Protein AF-A0A081G490-F1 (afdb_monomer_lite)

Organism: NCBI:txid1232683

Secondary structure (DSSP, 8-state):
-HHHHTS-HHHHHHHHTTSS---HHHHHHHHHHHT--HHHHHHHHHHHHHHHHHHHHHTT--

pLDDT: mean 88.82, std 11.63, range [50.16, 97.88]

Structure (mmCIF, N/CA/C/O backbone):
data_AF-A0A081G490-F1
#
_entry.id   AF-A0A081G490-F1
#
loop_
_atom_site.group_PDB
_atom_site.id
_atom_site.type_symbol
_atom_site.label_atom_id
_atom_site.label_alt_id
_atom_site.label_comp_id
_atom_site.label_asym_id
_atom_site.label_entity_id
_atom_site.label_seq_id
_atom_site.pdbx_PDB_ins_code
_atom_site.Cartn_x
_atom_site.Cartn_y
_atom_site.Cartn_z
_atom_site.occupancy
_atom_site.B_iso_or_equiv
_atom_site.auth_seq_id
_atom_site.auth_comp_id
_atom_site.auth_asym_id
_atom_site.auth_atom_id
_atom_site.pdbx_PDB_model_num
ATOM 1 N N . MET A 1 1 ? -7.566 -9.404 11.983 1.00 60.91 1 MET A N 1
ATOM 2 C CA . MET A 1 1 ? -7.051 -9.003 10.653 1.00 60.91 1 MET A CA 1
ATOM 3 C C . MET A 1 1 ? -8.152 -8.747 9.616 1.00 60.91 1 MET A C 1
ATOM 5 O O . MET A 1 1 ? -8.791 -7.713 9.707 1.00 60.91 1 MET A O 1
ATOM 9 N N . ALA A 1 2 ? -8.454 -9.654 8.674 1.00 61.75 2 ALA A N 1
ATOM 10 C CA . ALA A 1 2 ? -9.319 -9.363 7.512 1.00 61.75 2 ALA A CA 1
ATOM 11 C C . ALA A 1 2 ? -10.737 -8.843 7.859 1.00 61.75 2 ALA A C 1
ATOM 13 O O . ALA A 1 2 ? -11.175 -7.833 7.314 1.00 61.75 2 ALA A O 1
ATOM 14 N N . ARG A 1 3 ? -11.423 -9.456 8.841 1.00 60.84 3 ARG A N 1
ATOM 15 C CA . ARG A 1 3 ? -12.757 -8.997 9.293 1.00 60.84 3 ARG A CA 1
ATOM 16 C C . ARG A 1 3 ? -12.740 -7.585 9.899 1.00 60.84 3 ARG A C 1
ATOM 18 O O . ARG A 1 3 ? -13.722 -6.873 9.770 1.00 60.84 3 ARG A O 1
ATOM 25 N N . GLN A 1 4 ? -11.631 -7.171 10.515 1.00 61.97 4 GLN A N 1
ATOM 26 C CA . GLN A 1 4 ? -11.475 -5.835 11.111 1.00 61.97 4 GLN A CA 1
ATOM 27 C C . GLN A 1 4 ? -11.057 -4.772 10.084 1.00 61.97 4 GLN A C 1
ATOM 29 O O . GLN A 1 4 ? -11.267 -3.587 10.309 1.00 61.97 4 GLN A O 1
ATOM 34 N N . LEU A 1 5 ? -10.483 -5.194 8.955 1.00 67.94 5 LEU A N 1
ATOM 35 C CA . LEU A 1 5 ? -10.112 -4.330 7.834 1.00 67.94 5 LEU A CA 1
ATOM 36 C C . LEU A 1 5 ? -11.294 -4.025 6.898 1.00 67.94 5 LEU A C 1
ATOM 38 O O . LEU A 1 5 ? -11.182 -3.143 6.054 1.00 67.94 5 LEU A O 1
ATOM 42 N N . GLY A 1 6 ? -12.408 -4.761 6.995 1.00 76.31 6 GLY A N 1
ATOM 43 C CA . GLY A 1 6 ? -13.488 -4.690 6.001 1.00 76.31 6 GLY A CA 1
ATOM 44 C C . GLY A 1 6 ? -13.043 -5.184 4.617 1.00 76.31 6 GLY A C 1
ATOM 45 O O . GLY A 1 6 ? -13.575 -4.759 3.592 1.00 76.31 6 GLY A O 1
ATOM 46 N N . ILE A 1 7 ? -12.027 -6.052 4.584 1.00 83.31 7 ILE A N 1
ATOM 47 C CA . ILE A 1 7 ? -11.446 -6.632 3.373 1.00 83.31 7 ILE A CA 1
ATOM 48 C C . ILE A 1 7 ? -11.551 -8.157 3.474 1.00 83.31 7 ILE A C 1
ATOM 50 O O . ILE A 1 7 ? -11.278 -8.738 4.525 1.00 83.31 7 ILE A O 1
ATOM 54 N N . SER A 1 8 ? -11.935 -8.836 2.390 1.00 86.44 8 SER A N 1
ATOM 55 C CA . SER A 1 8 ? -11.990 -10.302 2.388 1.00 86.44 8 SER A CA 1
ATOM 56 C C . SER A 1 8 ? -10.592 -10.907 2.584 1.00 86.44 8 SER A C 1
ATOM 58 O O . SER A 1 8 ? -9.595 -10.373 2.098 1.00 86.44 8 SER A O 1
ATOM 60 N N . ARG A 1 9 ? -10.503 -12.062 3.263 1.00 86.94 9 ARG A N 1
ATOM 61 C CA . ARG A 1 9 ? -9.230 -12.805 3.408 1.00 86.94 9 ARG A CA 1
ATOM 62 C C . ARG A 1 9 ? -8.592 -13.100 2.050 1.00 86.94 9 ARG A C 1
ATOM 64 O O . ARG A 1 9 ? -7.387 -12.967 1.903 1.00 86.94 9 ARG A O 1
ATOM 71 N N . ARG A 1 10 ? -9.421 -13.422 1.051 1.00 90.12 10 ARG A N 1
ATOM 72 C CA . ARG A 1 10 ? -8.995 -13.607 -0.337 1.00 90.12 10 ARG A CA 1
ATOM 73 C C . ARG A 1 10 ? -8.287 -12.370 -0.887 1.00 90.12 10 ARG A C 1
AT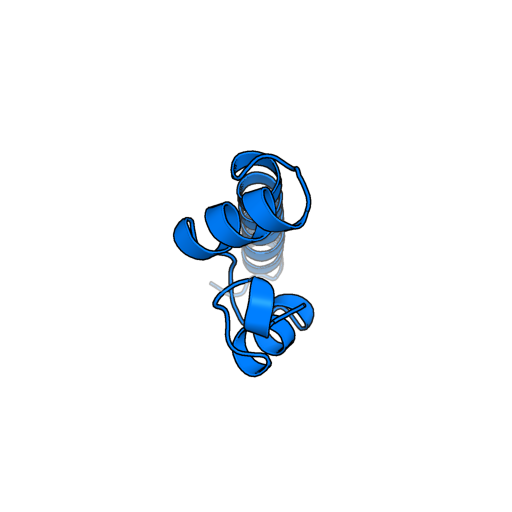OM 75 O O . ARG A 1 10 ? -7.192 -12.505 -1.408 1.00 90.12 10 ARG A O 1
ATOM 82 N N . ARG A 1 11 ? -8.870 -11.174 -0.730 1.00 89.69 11 ARG A N 1
ATOM 83 C CA . ARG A 1 11 ? -8.238 -9.934 -1.206 1.00 89.69 11 ARG A CA 1
ATOM 84 C C . ARG A 1 11 ? -6.896 -9.691 -0.513 1.00 89.69 11 ARG A C 1
ATOM 86 O O . ARG A 1 11 ? -5.957 -9.280 -1.179 1.00 89.69 11 ARG A O 1
ATOM 93 N N . VAL A 1 12 ? -6.792 -9.968 0.788 1.00 89.62 12 VAL A N 1
ATOM 94 C CA . VAL A 1 12 ? -5.506 -9.873 1.503 1.00 89.62 12 VAL A CA 1
ATOM 95 C C . VAL A 1 12 ? -4.480 -10.847 0.916 1.00 89.62 12 VAL A C 1
ATOM 97 O O . VAL A 1 12 ? -3.369 -10.425 0.626 1.00 89.62 12 VAL A O 1
ATOM 100 N N . ASN A 1 13 ? -4.853 -12.107 0.674 1.00 91.12 13 ASN A N 1
ATOM 101 C CA . ASN A 1 13 ? -3.954 -13.089 0.056 1.00 91.12 13 ASN A CA 1
ATOM 102 C C . ASN A 1 13 ? -3.511 -12.671 -1.352 1.00 91.12 13 ASN A C 1
ATOM 104 O O . ASN A 1 13 ? -2.334 -12.777 -1.672 1.00 91.12 13 ASN A O 1
ATOM 108 N N . GLU A 1 14 ? -4.431 -12.167 -2.179 1.00 93.88 14 GLU A N 1
ATOM 109 C CA . GLU A 1 14 ? -4.107 -11.675 -3.524 1.00 93.88 14 GLU A CA 1
ATOM 110 C C . GLU A 1 14 ? -3.106 -10.508 -3.469 1.00 93.88 14 GLU A C 1
ATOM 112 O O . GLU A 1 14 ? -2.178 -10.469 -4.269 1.00 93.88 14 GLU A O 1
ATOM 117 N N . ILE A 1 15 ? -3.246 -9.587 -2.507 1.00 92.56 15 ILE A N 1
ATOM 118 C CA . ILE A 1 15 ? -2.302 -8.471 -2.319 1.00 92.56 15 ILE A CA 1
ATOM 119 C C . ILE A 1 15 ? -0.932 -8.982 -1.861 1.00 92.56 15 ILE A C 1
ATOM 121 O O . ILE A 1 15 ? 0.085 -8.589 -2.422 1.00 92.56 15 ILE A O 1
ATOM 125 N N . VAL A 1 16 ? -0.892 -9.874 -0.866 1.00 89.94 16 VAL A N 1
ATOM 126 C CA . VAL A 1 16 ? 0.367 -10.425 -0.329 1.00 89.94 16 VAL A CA 1
ATOM 127 C C . VAL A 1 16 ? 1.134 -11.212 -1.393 1.00 89.94 16 VAL A C 1
ATOM 129 O O . VAL A 1 16 ? 2.356 -11.132 -1.443 1.00 89.94 16 VAL A O 1
ATOM 132 N N . ASN A 1 17 ? 0.426 -11.916 -2.277 1.00 93.00 17 ASN A N 1
ATOM 133 C CA . ASN A 1 17 ? 1.027 -12.659 -3.384 1.00 93.00 17 ASN A CA 1
ATOM 134 C C . ASN A 1 17 ? 1.316 -11.789 -4.623 1.00 93.00 17 ASN A C 1
ATOM 136 O O . ASN A 1 17 ? 1.663 -12.331 -5.669 1.00 93.00 17 ASN A O 1
ATOM 140 N N . GLY A 1 18 ? 1.112 -10.467 -4.556 1.00 89.50 18 GLY A N 1
ATOM 141 C CA . GLY A 1 18 ? 1.314 -9.559 -5.692 1.00 89.50 18 GLY A CA 1
ATOM 142 C C . GLY A 1 18 ? 0.331 -9.760 -6.853 1.00 89.50 18 GLY A C 1
ATOM 143 O O . GLY A 1 18 ? 0.510 -9.194 -7.924 1.00 89.50 18 GLY A O 1
ATOM 144 N N . GLN A 1 19 ? -0.729 -10.545 -6.656 1.00 92.88 19 GLN A N 1
ATOM 145 C CA . GLN A 1 19 ? -1.765 -10.828 -7.655 1.00 92.88 19 GLN A CA 1
ATOM 146 C C . GLN A 1 19 ? -2.793 -9.694 -7.771 1.00 92.88 19 GLN A C 1
ATOM 148 O O . GLN A 1 19 ? -3.615 -9.684 -8.688 1.00 92.88 19 GLN A O 1
ATOM 153 N N . ARG A 1 20 ? -2.791 -8.748 -6.825 1.00 93.69 20 ARG A N 1
ATOM 154 C CA . ARG A 1 20 ? -3.668 -7.577 -6.829 1.00 93.69 20 ARG A CA 1
ATOM 155 C C . ARG A 1 20 ? -2.944 -6.342 -6.302 1.00 93.69 20 ARG A C 1
ATOM 157 O O . ARG A 1 20 ? -2.392 -6.366 -5.207 1.00 93.69 20 ARG A O 1
ATOM 164 N N . ALA A 1 21 ? -3.074 -5.244 -7.039 1.00 95.12 21 ALA A N 1
ATOM 165 C CA . ALA A 1 21 ? -2.611 -3.923 -6.633 1.00 95.12 21 ALA A CA 1
ATOM 166 C C . ALA A 1 21 ? -3.389 -3.350 -5.433 1.00 95.12 21 ALA A C 1
ATOM 168 O O . ALA A 1 21 ? -4.597 -3.572 -5.269 1.00 95.12 21 ALA A O 1
ATOM 169 N N . ILE A 1 22 ? -2.709 -2.547 -4.615 1.00 95.56 22 ILE A N 1
ATOM 170 C CA . ILE A 1 22 ? -3.330 -1.782 -3.532 1.00 95.56 22 ILE A CA 1
ATOM 171 C C . ILE A 1 22 ? -4.044 -0.556 -4.119 1.00 95.56 22 ILE A C 1
ATOM 173 O O . ILE A 1 22 ? -3.418 0.384 -4.591 1.00 95.56 22 ILE A O 1
ATOM 177 N N . SER A 1 23 ? -5.376 -0.546 -4.045 1.00 94.88 23 SER A N 1
ATOM 178 C CA . SER A 1 23 ? -6.200 0.628 -4.390 1.00 94.88 23 SER A CA 1
ATOM 179 C C . SER A 1 23 ? -6.262 1.655 -3.252 1.00 94.88 23 SER A C 1
ATOM 181 O O . SER A 1 23 ? -6.011 1.314 -2.095 1.00 94.88 23 SER A O 1
ATOM 183 N N . ALA A 1 24 ? -6.710 2.883 -3.541 1.00 95.56 24 ALA A N 1
ATOM 184 C CA . ALA A 1 24 ? -6.900 3.937 -2.535 1.00 95.56 24 ALA A CA 1
ATOM 185 C C . ALA A 1 24 ? -7.840 3.529 -1.376 1.00 95.56 24 ALA A C 1
ATOM 187 O O . ALA A 1 24 ? -7.507 3.739 -0.211 1.00 95.56 24 ALA A O 1
ATOM 188 N N . ASP A 1 25 ? -8.969 2.865 -1.662 1.00 94.44 25 ASP A N 1
ATOM 189 C CA . ASP A 1 25 ? -9.875 2.320 -0.629 1.00 94.44 25 ASP A CA 1
ATOM 190 C C . ASP A 1 25 ? -9.166 1.286 0.263 1.00 94.44 25 ASP A C 1
ATOM 192 O O . ASP A 1 25 ? -9.318 1.269 1.487 1.00 94.44 25 ASP A O 1
ATOM 196 N N . THR A 1 26 ? -8.341 0.434 -0.347 1.00 94.38 26 THR A N 1
ATOM 197 C CA . THR A 1 26 ? -7.563 -0.572 0.386 1.00 94.38 26 THR A CA 1
ATOM 198 C C . THR A 1 26 ? -6.491 0.098 1.248 1.00 94.38 26 THR A C 1
ATOM 200 O O . THR A 1 26 ? -6.333 -0.275 2.409 1.00 94.38 26 THR A O 1
ATOM 203 N N . ALA A 1 27 ? -5.814 1.123 0.729 1.00 95.62 27 ALA A N 1
ATOM 204 C CA . ALA A 1 27 ? -4.825 1.907 1.461 1.00 95.62 27 ALA A CA 1
ATOM 205 C C . ALA A 1 27 ? -5.436 2.617 2.680 1.00 95.62 27 ALA A C 1
ATOM 207 O O . ALA A 1 27 ? -4.856 2.556 3.761 1.00 95.62 27 ALA A O 1
ATOM 208 N N . LEU A 1 28 ? -6.630 3.211 2.559 1.00 95.50 28 LEU A N 1
ATOM 209 C CA . LEU A 1 28 ? -7.352 3.819 3.689 1.00 95.50 28 LEU A CA 1
ATOM 210 C C . LEU A 1 28 ? -7.661 2.799 4.794 1.00 95.50 28 LEU A C 1
ATOM 212 O O . LEU A 1 28 ? -7.472 3.074 5.982 1.00 95.50 28 LEU A O 1
ATOM 216 N N . LYS A 1 29 ? -8.103 1.596 4.413 1.00 92.75 29 LYS A N 1
ATOM 217 C CA . LYS A 1 29 ? -8.401 0.509 5.358 1.00 92.75 29 LYS A CA 1
ATOM 218 C C . LYS A 1 29 ? -7.141 0.013 6.065 1.00 92.75 29 LYS A C 1
ATOM 220 O O . LYS A 1 29 ? -7.147 -0.136 7.288 1.00 92.75 29 LYS A O 1
ATOM 225 N N . LEU A 1 30 ? -6.059 -0.200 5.316 1.00 92.75 30 LEU A N 1
ATOM 226 C CA . LEU A 1 30 ? -4.762 -0.604 5.862 1.00 92.75 30 LEU A CA 1
ATOM 227 C C . LEU A 1 30 ? -4.198 0.468 6.802 1.00 92.75 30 LEU A C 1
ATOM 229 O O . LEU A 1 30 ? -3.802 0.145 7.919 1.00 92.75 30 LEU A O 1
ATOM 233 N N . ALA A 1 31 ? -4.244 1.737 6.398 1.00 94.94 31 ALA A N 1
ATOM 234 C CA . ALA A 1 31 ? -3.816 2.881 7.196 1.00 94.94 31 ALA A CA 1
ATOM 235 C C . ALA A 1 31 ? -4.524 2.937 8.553 1.00 94.94 31 ALA A C 1
ATOM 237 O O . ALA A 1 31 ? -3.871 2.962 9.598 1.00 94.94 31 ALA A O 1
ATOM 238 N N . ARG A 1 32 ? -5.860 2.850 8.544 1.00 92.38 32 ARG A N 1
ATOM 239 C CA . ARG A 1 32 ? -6.674 2.830 9.765 1.00 92.38 32 ARG A CA 1
ATOM 240 C C . ARG A 1 32 ? -6.323 1.655 10.677 1.00 92.38 32 ARG A C 1
ATOM 242 O O . ARG A 1 32 ? -6.250 1.831 11.889 1.00 92.38 32 ARG A O 1
ATOM 249 N N . TYR A 1 33 ? -6.133 0.463 10.116 1.00 89.94 33 TYR A N 1
ATOM 250 C CA . TYR A 1 33 ? -5.862 -0.737 10.909 1.00 89.94 33 TYR A CA 1
ATOM 251 C C . TYR A 1 33 ? -4.453 -0.733 11.515 1.00 89.94 33 TYR A C 1
ATOM 253 O O . TYR A 1 33 ? -4.280 -1.041 12.691 1.00 89.94 33 TYR A O 1
ATOM 261 N N . PHE A 1 34 ? -3.448 -0.375 10.717 1.00 92.88 34 PHE A N 1
ATOM 262 C CA . PHE A 1 34 ? -2.040 -0.415 11.110 1.00 92.88 34 PHE A CA 1
ATOM 263 C C . PHE A 1 34 ? -1.534 0.881 11.746 1.00 92.88 34 PHE A C 1
ATOM 265 O O . PHE A 1 34 ? -0.362 0.949 12.098 1.00 92.88 34 PHE A O 1
ATOM 272 N N . LYS A 1 35 ? -2.390 1.900 11.893 1.00 94.88 35 LYS A N 1
ATOM 273 C CA . LYS A 1 35 ? -2.011 3.240 12.372 1.00 94.88 35 LYS A CA 1
ATOM 274 C C . LYS A 1 35 ? -0.881 3.852 11.530 1.00 94.88 35 LYS A C 1
ATOM 276 O O . LYS A 1 35 ? 0.089 4.387 12.051 1.00 94.88 35 LYS A O 1
ATOM 281 N N . THR A 1 36 ? -1.022 3.739 10.213 1.00 96.81 36 THR A N 1
ATOM 282 C CA . THR A 1 36 ? -0.110 4.315 9.210 1.00 96.81 36 THR A CA 1
ATOM 283 C C . THR A 1 36 ? -0.866 5.321 8.343 1.00 96.81 36 THR A C 1
ATOM 285 O O . THR A 1 36 ? -2.049 5.575 8.576 1.00 96.81 36 THR A O 1
ATOM 288 N N . THR A 1 37 ? -0.211 5.906 7.341 1.00 97.88 37 THR A N 1
ATOM 289 C CA . THR A 1 37 ? -0.868 6.790 6.371 1.00 97.88 37 THR A CA 1
ATOM 290 C C . THR A 1 37 ? -1.300 6.002 5.128 1.00 97.88 37 THR A C 1
ATOM 292 O O . THR A 1 37 ? -0.646 5.026 4.763 1.00 97.88 37 THR A O 1
ATOM 295 N N . PRO A 1 38 ? -2.380 6.395 4.427 1.00 97.00 38 PRO A N 1
ATOM 296 C CA . PRO A 1 38 ? -2.730 5.776 3.145 1.00 97.00 38 PRO A CA 1
ATOM 297 C C . PRO A 1 38 ? -1.615 5.945 2.106 1.00 97.00 38 PRO A C 1
ATOM 299 O O . PRO A 1 38 ? -1.350 5.031 1.327 1.00 97.00 38 PRO A O 1
ATOM 302 N N . MET A 1 39 ? -0.924 7.090 2.146 1.00 97.62 39 MET A N 1
ATOM 303 C CA . MET A 1 39 ? 0.164 7.416 1.225 1.00 97.62 39 MET A CA 1
ATOM 304 C C . MET A 1 39 ? 1.323 6.424 1.315 1.00 97.62 39 MET A C 1
ATOM 306 O O . MET A 1 39 ? 1.791 5.955 0.286 1.00 97.62 39 MET A O 1
ATOM 310 N N . PHE A 1 40 ? 1.676 5.982 2.527 1.00 96.81 40 PHE A N 1
ATOM 311 C CA . PHE A 1 40 ? 2.693 4.950 2.748 1.00 96.81 40 PHE A CA 1
ATOM 312 C C . PHE A 1 40 ? 2.436 3.661 1.947 1.00 96.81 40 PHE A C 1
ATOM 314 O O . PHE A 1 40 ? 3.374 3.002 1.497 1.00 96.81 40 PHE A O 1
ATOM 321 N N . TRP A 1 41 ? 1.169 3.278 1.769 1.00 96.25 41 TRP A N 1
ATOM 322 C CA . TRP A 1 41 ? 0.801 2.087 1.001 1.00 96.25 41 TRP A CA 1
ATOM 323 C C . TRP A 1 41 ? 0.799 2.345 -0.506 1.00 96.25 41 TRP A C 1
ATOM 325 O O . TRP A 1 41 ? 1.244 1.491 -1.272 1.00 96.25 41 TRP A O 1
ATOM 335 N N . LEU A 1 42 ? 0.318 3.514 -0.928 1.00 97.31 42 LEU A N 1
ATOM 336 C CA . LEU A 1 42 ? 0.259 3.892 -2.341 1.00 97.31 42 LEU A CA 1
ATOM 337 C C . LEU A 1 42 ? 1.649 4.142 -2.932 1.00 97.31 42 LEU A C 1
ATOM 339 O O . LEU A 1 42 ? 1.913 3.710 -4.047 1.00 97.31 42 LEU A O 1
ATOM 343 N N . GLU A 1 43 ? 2.562 4.744 -2.174 1.00 97.50 43 GLU A N 1
ATOM 344 C CA . GLU A 1 43 ? 3.953 4.938 -2.596 1.00 97.50 43 GLU A CA 1
ATOM 345 C C . GLU A 1 43 ? 4.638 3.597 -2.886 1.00 97.50 43 GLU A C 1
ATOM 347 O O . GLU A 1 43 ? 5.320 3.448 -3.895 1.00 97.50 43 GLU A O 1
ATOM 352 N N . LYS A 1 44 ? 4.400 2.572 -2.056 1.00 95.31 44 LYS A N 1
ATOM 353 C CA . LYS A 1 44 ? 4.921 1.216 -2.302 1.00 95.31 44 LYS A CA 1
ATOM 354 C C . LYS A 1 44 ? 4.338 0.595 -3.564 1.00 95.31 44 LYS A C 1
ATOM 356 O O . LYS A 1 44 ? 5.075 -0.031 -4.321 1.00 95.31 44 LYS A O 1
ATOM 361 N N . GLN A 1 45 ? 3.034 0.768 -3.781 1.00 95.62 45 GLN A N 1
ATOM 362 C CA . GLN A 1 45 ? 2.370 0.293 -4.992 1.00 95.62 45 GLN A CA 1
ATOM 363 C C . GLN A 1 45 ? 2.979 0.953 -6.236 1.00 95.62 45 GLN A C 1
ATOM 365 O O . GLN A 1 45 ? 3.347 0.256 -7.176 1.00 95.62 45 GLN A O 1
ATOM 370 N N . GLN A 1 46 ? 3.168 2.272 -6.205 1.00 97.00 46 GLN A N 1
ATOM 371 C CA . GLN A 1 46 ? 3.747 3.026 -7.313 1.00 97.00 46 GLN A CA 1
ATOM 372 C C . GLN A 1 46 ? 5.205 2.629 -7.585 1.00 97.00 46 GLN A C 1
ATOM 374 O O . GLN A 1 46 ? 5.583 2.429 -8.737 1.00 97.00 46 GLN A O 1
ATOM 379 N N . LEU A 1 47 ? 6.022 2.464 -6.540 1.00 96.44 47 LEU A N 1
ATOM 380 C CA . LEU A 1 47 ? 7.405 1.996 -6.680 1.00 96.44 47 LEU A CA 1
ATOM 381 C C . LEU A 1 47 ? 7.475 0.601 -7.314 1.00 96.44 47 LEU A C 1
ATOM 383 O O . LEU A 1 47 ? 8.312 0.364 -8.184 1.00 96.44 47 LEU A O 1
ATOM 387 N N . TRP A 1 48 ? 6.588 -0.313 -6.909 1.00 94.31 48 TRP A N 1
ATOM 388 C CA . TRP A 1 48 ? 6.505 -1.647 -7.503 1.00 94.31 48 TRP A CA 1
ATOM 389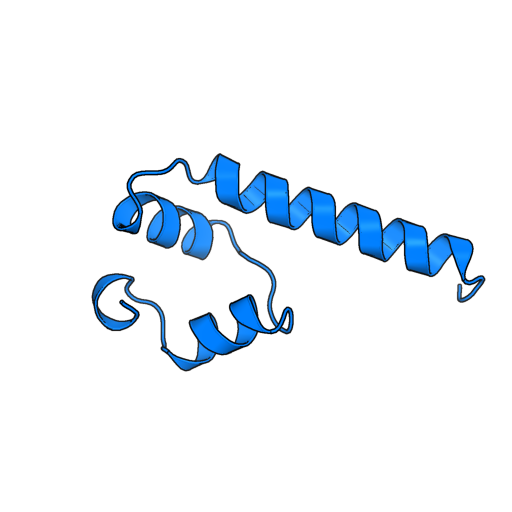 C C . TRP A 1 48 ? 6.093 -1.598 -8.978 1.00 94.31 48 TRP A C 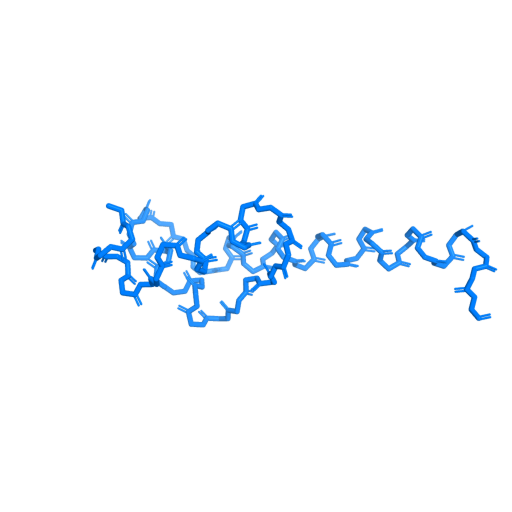1
ATOM 391 O O . TRP A 1 48 ? 6.712 -2.255 -9.813 1.00 94.31 48 TRP A O 1
ATOM 401 N N . GLU A 1 49 ? 5.087 -0.791 -9.318 1.00 93.94 49 GLU A N 1
ATOM 402 C CA . GLU A 1 49 ? 4.634 -0.611 -10.701 1.00 93.94 49 GLU A CA 1
ATOM 403 C C . GLU A 1 49 ? 5.732 -0.031 -11.595 1.00 93.94 49 GLU A C 1
ATOM 405 O O . GLU A 1 49 ? 5.932 -0.519 -12.707 1.00 93.94 49 GLU A O 1
ATOM 410 N N . LEU A 1 50 ? 6.489 0.953 -11.099 1.00 96.00 50 LEU A N 1
ATOM 411 C CA . LEU A 1 50 ? 7.650 1.499 -11.803 1.00 96.00 50 LEU A CA 1
ATOM 412 C C . LEU A 1 50 ? 8.727 0.433 -12.022 1.00 96.00 50 LEU A C 1
ATOM 414 O O . LEU A 1 50 ? 9.234 0.307 -13.135 1.00 96.00 50 LEU A O 1
ATOM 418 N N . TYR A 1 51 ? 9.043 -0.361 -10.996 1.00 94.44 51 TYR A N 1
ATOM 419 C CA . TYR A 1 51 ? 10.008 -1.455 -11.105 1.00 94.44 51 TYR A CA 1
ATOM 420 C C . TYR A 1 51 ? 9.579 -2.502 -12.144 1.00 94.44 51 TYR A C 1
ATOM 422 O O . TYR A 1 51 ? 10.378 -2.908 -12.989 1.00 94.44 51 TYR A O 1
ATOM 430 N N . GLU A 1 52 ? 8.312 -2.921 -12.136 1.00 93.81 52 GLU A N 1
ATOM 431 C CA . GLU A 1 52 ? 7.801 -3.861 -13.135 1.00 93.81 52 GLU A CA 1
ATOM 432 C C . GLU A 1 52 ? 7.780 -3.270 -14.546 1.00 93.81 52 GLU A C 1
ATOM 434 O O . GLU A 1 52 ? 8.135 -3.965 -15.499 1.00 93.81 52 G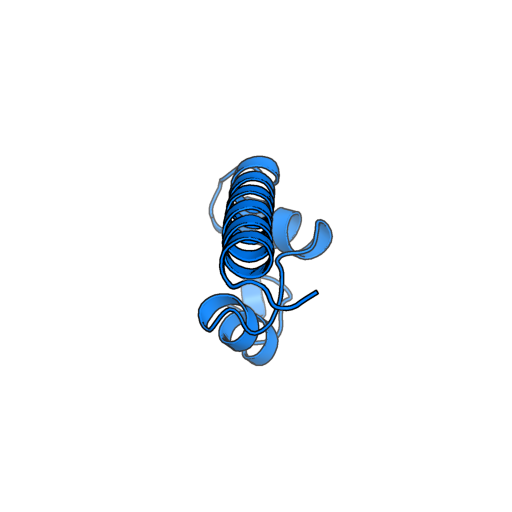LU A O 1
ATOM 439 N N . ALA A 1 53 ? 7.386 -2.003 -14.693 1.00 94.31 53 ALA A N 1
ATOM 440 C CA . ALA A 1 53 ? 7.388 -1.313 -15.978 1.00 94.31 53 ALA A CA 1
ATOM 441 C C . ALA A 1 53 ? 8.808 -1.210 -16.549 1.00 94.31 53 ALA A C 1
ATOM 443 O O . ALA A 1 53 ? 9.029 -1.569 -17.704 1.00 94.31 53 ALA A O 1
ATOM 444 N N . GLN A 1 54 ? 9.786 -0.819 -15.726 1.00 95.06 54 GLN A N 1
ATOM 445 C CA . GLN A 1 54 ? 11.200 -0.814 -16.104 1.00 95.06 54 GLN A CA 1
ATOM 446 C C . GLN A 1 54 ? 11.666 -2.206 -16.524 1.00 95.06 54 GLN A C 1
ATOM 448 O O . GLN A 1 54 ? 12.297 -2.350 -17.568 1.00 95.06 54 GLN A O 1
ATOM 453 N N . ARG A 1 55 ? 11.311 -3.247 -15.761 1.00 94.00 55 ARG A N 1
ATOM 454 C CA . ARG A 1 55 ? 11.685 -4.629 -16.083 1.00 94.00 55 ARG A CA 1
ATOM 455 C C . ARG A 1 55 ? 11.128 -5.075 -17.438 1.00 94.00 55 ARG A C 1
ATOM 457 O O . ARG A 1 55 ? 11.864 -5.700 -18.189 1.00 94.00 55 ARG A O 1
ATOM 464 N N . ARG A 1 56 ? 9.876 -4.726 -17.765 1.00 91.75 56 ARG A N 1
ATOM 465 C CA . ARG A 1 56 ? 9.242 -5.038 -19.064 1.00 91.75 56 ARG A CA 1
ATOM 466 C C . ARG A 1 56 ? 9.901 -4.299 -20.230 1.00 91.75 56 ARG A C 1
ATOM 468 O O . ARG A 1 56 ? 10.166 -4.908 -21.261 1.00 91.75 56 ARG A O 1
ATOM 475 N N . VAL A 1 57 ? 10.197 -3.009 -20.050 1.00 92.75 57 VAL A N 1
ATOM 476 C CA . VAL A 1 57 ? 10.887 -2.194 -21.065 1.00 92.75 57 VAL A CA 1
ATOM 477 C C . VAL A 1 57 ? 12.294 -2.739 -21.329 1.00 92.75 57 VAL A C 1
ATOM 479 O O . VAL A 1 57 ? 12.692 -2.892 -22.480 1.00 92.75 57 VAL A O 1
ATOM 482 N N . LEU A 1 58 ? 13.036 -3.088 -20.274 1.00 86.00 58 LEU A N 1
ATOM 483 C CA . LEU A 1 58 ? 14.401 -3.611 -20.378 1.00 86.00 58 LEU A CA 1
ATOM 484 C C . LEU A 1 58 ? 14.462 -5.059 -20.891 1.00 86.00 58 LEU A C 1
ATOM 486 O O . LEU A 1 58 ? 15.467 -5.440 -21.484 1.00 86.00 58 LEU A O 1
ATOM 490 N N . SER A 1 59 ? 13.410 -5.864 -20.703 1.00 82.44 59 SER A N 1
ATOM 491 C CA . SER A 1 59 ? 13.345 -7.239 -21.221 1.00 82.44 59 SER A CA 1
ATOM 492 C C . SER A 1 59 ? 12.964 -7.333 -22.705 1.00 82.44 59 SER A C 1
ATOM 494 O O . SER A 1 59 ? 12.803 -8.441 -23.209 1.00 82.44 59 SER A O 1
ATOM 496 N N . GLY A 1 60 ? 12.816 -6.208 -23.416 1.00 65.25 60 GLY A N 1
ATOM 497 C CA . GLY A 1 60 ? 12.643 -6.193 -24.874 1.00 65.25 60 GLY A CA 1
ATOM 498 C C . GLY A 1 60 ? 11.339 -6.821 -25.376 1.00 65.25 60 GLY A C 1
ATOM 499 O O . GLY A 1 60 ? 11.279 -7.270 -26.515 1.00 65.25 60 GLY A O 1
ATOM 500 N N . THR A 1 61 ? 10.300 -6.890 -24.540 1.00 56.84 61 THR A N 1
ATOM 501 C CA . THR A 1 61 ? 8.959 -7.328 -24.954 1.00 56.84 61 THR A CA 1
ATOM 502 C C . THR A 1 61 ? 8.057 -6.100 -25.004 1.00 56.84 61 THR A C 1
ATOM 504 O O . THR A 1 61 ? 7.404 -5.762 -24.017 1.00 56.84 61 THR A O 1
ATOM 507 N N . VAL A 1 62 ? 8.086 -5.401 -26.137 1.00 50.16 62 VAL A N 1
ATOM 508 C CA . VAL A 1 62 ? 7.058 -4.429 -26.535 1.00 50.16 62 VAL A CA 1
ATOM 509 C C . VAL A 1 62 ? 6.381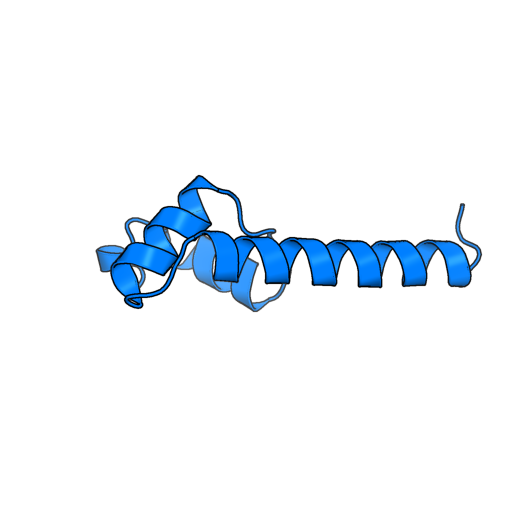 -4.979 -27.776 1.00 50.16 62 VAL A C 1
ATOM 511 O O . VAL A 1 62 ? 7.127 -5.427 -28.675 1.00 50.16 62 VAL A O 1
#

Foldseek 3Di:
DQVQLVHDPVVVVCVVVVVDAQDLSSLVSCCVVVVHHSVVRVVVSVVVVVVVVVVCVVVPPD

InterPro domains:
  IPR001387 Cro/C1-type, helix-turn-helix domain [PF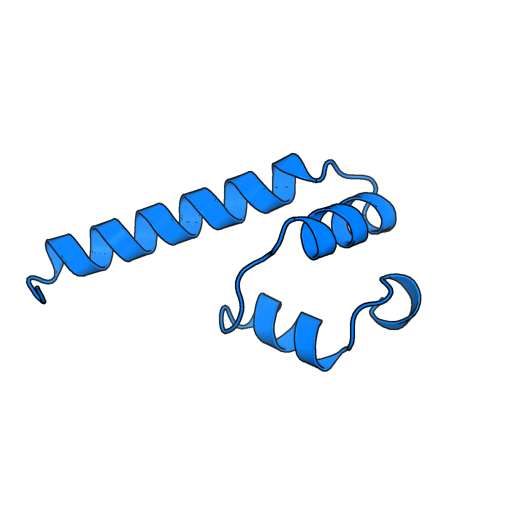01381] (2-38)
  IPR001387 Cro/C1-type, helix-turn-helix domain [PS50943] (1-41)
  IPR001387 Cro/C1-type, helix-turn-helix domain [cd00093] (1-38)
  IPR010982 Lambda repressor-like, DNA-binding domain superfamily [G3DSA:1.10.260.40] (1-59)
  IPR010982 Lambda repressor-like, DNA-binding domain superfamily [SSF47413] (1-56)
  IPR013430 Toxin-antitoxin system, antidote protein, HigA [PTHR36924] (1-56)
  IPR013430 Toxin-antitoxin system, antidote protein, HigA [TIGR02607] (1-55)

Sequence (62 aa):
MARQLGISRRRVNEIVNGQRAISADTALKLARYFKTTPMFWLEKQQLWELYEAQRRVLSGTV

Radius of gyration: 13.65 Å; chains: 1; bounding box: 28×21×39 Å